Protein AF-A0A2J0MPL1-F1 (afdb_monomer_lite)

Sequence (59 aa):
ECGSKKDRHEHIGKGKINLEAFAKIVSFAQKNNIDLILETEHDEVKEDIALLKELRIKN

Radius of gyration: 12.05 Å; chains: 1; bounding box: 30×21×26 Å

pLDDT: mean 94.03, std 6.52, range [57.0, 98.0]

Foldseek 3Di:
DPPPPDPDAAAACPDPDHVVVLLVVLCVCVVVVHDDDDPHDDPCVVVSVVSSVVSNVVD

Structure (mmCIF, N/CA/C/O backbone):
data_AF-A0A2J0MPL1-F1
#
_entry.id   AF-A0A2J0MPL1-F1
#
loop_
_atom_site.group_PDB
_atom_site.id
_atom_site.type_symbol
_atom_site.label_atom_id
_atom_site.label_alt_id
_atom_site.label_comp_id
_atom_site.label_asym_id
_atom_site.label_entity_id
_atom_site.label_seq_id
_atom_site.pdbx_PDB_ins_code
_atom_site.Cartn_x
_atom_site.Cartn_y
_atom_site.Cartn_z
_atom_site.occupancy
_atom_site.B_iso_or_equiv
_atom_site.auth_seq_id
_atom_site.auth_comp_id
_atom_site.auth_asym_id
_atom_site.auth_atom_id
_atom_site.pdbx_PDB_model_num
ATOM 1 N N . GLU A 1 1 ? 18.475 2.032 -4.144 1.00 80.94 1 GLU A N 1
ATOM 2 C CA . GLU A 1 1 ? 19.158 3.308 -4.399 1.00 80.94 1 GLU A CA 1
ATOM 3 C C . GLU A 1 1 ? 18.211 4.468 -4.128 1.00 80.94 1 GLU A C 1
ATOM 5 O O . GLU A 1 1 ? 17.189 4.594 -4.802 1.00 80.94 1 GLU A O 1
ATOM 10 N N . CYS A 1 2 ? 18.510 5.226 -3.075 1.00 85.69 2 CYS A N 1
ATOM 11 C CA . CYS A 1 2 ? 17.837 6.481 -2.754 1.00 85.69 2 CYS A CA 1
ATOM 12 C C . CYS A 1 2 ? 18.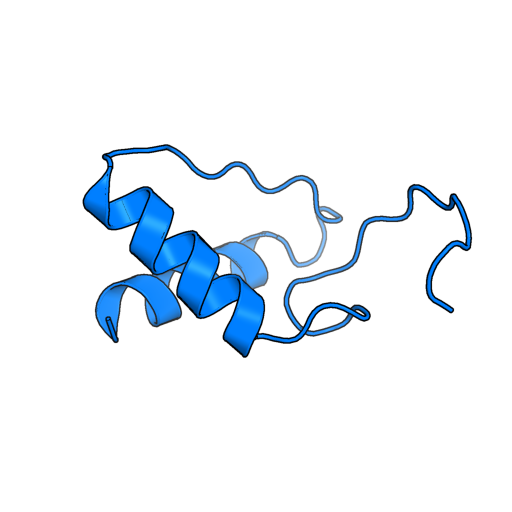325 7.569 -3.727 1.00 85.69 2 CYS A C 1
ATOM 14 O O . CYS A 1 2 ? 19.477 7.527 -4.143 1.00 85.69 2 CYS A O 1
ATOM 16 N N . GLY A 1 3 ? 17.464 8.507 -4.129 1.00 90.38 3 GLY A N 1
ATOM 17 C CA . GLY A 1 3 ? 17.841 9.568 -5.076 1.00 90.38 3 GLY A CA 1
ATOM 18 C C . GLY A 1 3 ? 17.919 9.142 -6.549 1.00 90.38 3 GLY A C 1
ATOM 19 O O . GLY A 1 3 ? 18.376 9.919 -7.379 1.00 90.38 3 GLY A O 1
ATOM 20 N N . SER A 1 4 ? 17.435 7.943 -6.900 1.00 91.94 4 SER A N 1
ATOM 21 C CA . SER A 1 4 ? 17.512 7.415 -8.276 1.00 91.94 4 SER A CA 1
ATOM 22 C C . SER A 1 4 ? 16.639 8.143 -9.312 1.00 91.94 4 SER A C 1
ATOM 24 O O . SER A 1 4 ? 16.813 7.909 -10.504 1.00 91.94 4 SER A O 1
ATOM 26 N N . LYS A 1 5 ? 15.698 9.000 -8.879 1.00 92.12 5 LYS A N 1
ATOM 27 C CA . LYS A 1 5 ? 14.726 9.715 -9.738 1.00 92.12 5 LYS A CA 1
ATOM 28 C C . LYS A 1 5 ? 13.933 8.795 -10.682 1.00 92.12 5 LYS A C 1
ATOM 30 O O . LYS A 1 5 ? 13.503 9.217 -11.751 1.00 92.12 5 LYS A O 1
ATOM 35 N N . LYS A 1 6 ? 13.768 7.526 -10.303 1.00 92.31 6 LYS A N 1
ATOM 36 C CA . LYS A 1 6 ? 12.964 6.556 -11.045 1.00 92.31 6 LYS A CA 1
ATOM 37 C C . LYS A 1 6 ? 11.548 6.561 -10.503 1.00 92.31 6 LYS A C 1
ATOM 39 O O . LYS A 1 6 ? 11.358 6.360 -9.308 1.00 92.31 6 LYS A O 1
ATOM 44 N N . ASP A 1 7 ? 10.602 6.723 -11.412 1.00 92.31 7 ASP A N 1
ATOM 45 C CA . ASP A 1 7 ? 9.181 6.563 -11.146 1.00 92.31 7 ASP A CA 1
ATOM 46 C C . ASP A 1 7 ? 8.770 5.143 -11.549 1.00 92.31 7 ASP A C 1
ATOM 48 O O . ASP A 1 7 ? 8.513 4.843 -12.719 1.00 92.31 7 ASP A O 1
ATOM 52 N N . ARG A 1 8 ? 8.951 4.209 -10.616 1.00 93.81 8 ARG A N 1
ATOM 53 C CA . ARG A 1 8 ? 8.671 2.781 -10.794 1.00 93.81 8 ARG A CA 1
ATOM 54 C C . ARG A 1 8 ? 7.944 2.307 -9.553 1.00 93.81 8 ARG A C 1
ATOM 56 O O . ARG A 1 8 ? 8.564 2.189 -8.494 1.00 93.81 8 ARG A O 1
ATOM 63 N N . HIS A 1 9 ? 6.642 2.114 -9.700 1.00 95.12 9 HIS A N 1
ATOM 64 C CA . HIS A 1 9 ? 5.790 1.591 -8.648 1.00 95.12 9 HIS A CA 1
ATOM 65 C C . HIS A 1 9 ? 6.079 0.101 -8.451 1.00 95.12 9 HIS A C 1
ATOM 67 O O . HIS A 1 9 ? 6.583 -0.570 -9.347 1.00 95.12 9 HIS A O 1
ATOM 73 N N . GLU A 1 10 ? 5.827 -0.389 -7.246 1.00 95.75 10 GLU A N 1
ATOM 74 C CA . GLU A 1 10 ? 6.086 -1.768 -6.845 1.00 95.75 10 GLU A CA 1
ATOM 75 C C . GLU A 1 10 ? 5.034 -2.165 -5.812 1.00 95.75 10 GLU A C 1
ATOM 77 O O . GLU A 1 10 ? 4.559 -1.299 -5.067 1.00 95.75 10 GLU A O 1
ATOM 82 N N . HIS A 1 11 ? 4.699 -3.451 -5.743 1.00 97.56 11 HIS A N 1
ATOM 83 C CA . HIS A 1 11 ? 3.723 -3.952 -4.778 1.00 97.56 11 HIS A CA 1
ATOM 84 C C . HIS A 1 11 ? 4.119 -3.652 -3.331 1.00 97.56 11 HIS A C 1
ATOM 86 O O . HIS A 1 11 ? 5.301 -3.501 -2.972 1.00 97.56 11 HIS A O 1
ATOM 92 N N . ILE A 1 12 ? 3.111 -3.581 -2.467 1.00 97.25 12 ILE A N 1
ATOM 93 C CA . ILE A 1 12 ? 3.264 -3.176 -1.075 1.00 97.25 12 ILE A CA 1
ATOM 94 C C . ILE A 1 12 ? 4.163 -4.181 -0.346 1.00 97.25 12 ILE A C 1
ATOM 96 O O . ILE A 1 12 ? 3.889 -5.373 -0.263 1.00 97.25 12 ILE A O 1
ATOM 100 N N . GLY A 1 13 ? 5.284 -3.691 0.189 1.00 93.69 13 GLY A N 1
ATOM 101 C CA . GLY A 1 13 ? 6.279 -4.514 0.883 1.00 93.69 13 GLY A CA 1
ATOM 102 C C . GLY A 1 13 ? 7.269 -5.261 -0.018 1.00 93.69 13 GLY A C 1
ATOM 103 O O . GLY A 1 13 ? 8.221 -5.831 0.513 1.00 93.69 13 GLY A O 1
ATOM 104 N N . LYS A 1 14 ? 7.112 -5.221 -1.349 1.00 95.06 14 LYS A N 1
ATOM 105 C CA . LYS A 1 14 ? 8.089 -5.780 -2.306 1.00 95.06 14 LYS A CA 1
ATOM 106 C C . LYS A 1 14 ? 9.110 -4.751 -2.797 1.00 95.06 14 LYS A C 1
ATOM 108 O O . LYS A 1 14 ? 10.168 -5.109 -3.312 1.00 95.06 14 LYS A O 1
ATOM 113 N N . GLY A 1 15 ? 8.809 -3.466 -2.612 1.00 93.56 15 GLY A N 1
ATOM 114 C CA . GLY A 1 15 ? 9.692 -2.358 -2.958 1.00 93.56 15 GLY A CA 1
ATOM 115 C C . GLY A 1 15 ? 10.739 -2.020 -1.896 1.00 93.56 15 GLY A C 1
ATOM 116 O O . GLY A 1 15 ? 11.033 -2.764 -0.967 1.00 93.56 15 GLY A O 1
ATOM 117 N N . LYS A 1 16 ? 11.318 -0.824 -2.032 1.00 94.31 16 LYS A N 1
ATOM 118 C CA . LYS A 1 16 ? 12.321 -0.290 -1.088 1.00 94.31 16 LYS A CA 1
ATOM 119 C C . LYS A 1 16 ? 11.699 0.403 0.130 1.00 94.31 16 LYS A C 1
ATOM 121 O O . LYS A 1 16 ? 12.423 0.752 1.058 1.00 94.31 16 LYS A O 1
ATOM 126 N N . ILE A 1 17 ? 10.390 0.646 0.099 1.00 93.50 17 ILE A N 1
ATOM 127 C CA . ILE A 1 17 ? 9.619 1.195 1.216 1.00 93.50 17 ILE A CA 1
ATOM 128 C C . ILE A 1 17 ? 9.091 0.007 2.020 1.00 93.50 17 ILE A C 1
ATOM 130 O O . ILE A 1 17 ? 8.426 -0.870 1.472 1.00 93.50 17 ILE A O 1
ATOM 134 N N . ASN A 1 18 ? 9.418 -0.037 3.310 1.00 92.94 18 ASN A N 1
ATOM 135 C CA . ASN A 1 18 ? 9.035 -1.142 4.181 1.00 92.94 18 ASN A CA 1
ATOM 136 C C . ASN A 1 18 ? 7.565 -1.044 4.638 1.00 92.94 18 ASN A C 1
ATOM 138 O O . ASN A 1 18 ? 6.938 0.015 4.583 1.00 92.94 18 ASN A O 1
ATOM 142 N N . LEU A 1 19 ? 7.023 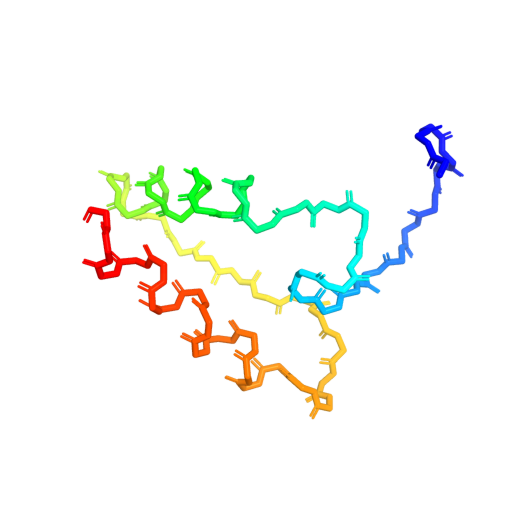-2.157 5.144 1.00 95.88 19 LEU A N 1
ATOM 143 C CA . LEU A 1 19 ? 5.643 -2.214 5.645 1.00 95.88 19 LEU A CA 1
ATOM 144 C C . LEU A 1 19 ? 5.400 -1.316 6.866 1.00 95.88 19 LEU A C 1
ATOM 146 O O . LEU A 1 19 ? 4.288 -0.831 7.054 1.00 95.88 19 LEU A O 1
ATOM 150 N N . GLU A 1 20 ? 6.429 -1.045 7.672 1.00 95.69 20 GLU A N 1
ATOM 151 C CA . GLU A 1 20 ? 6.316 -0.136 8.818 1.00 95.69 20 GLU A CA 1
ATOM 152 C C . GLU A 1 20 ? 5.968 1.296 8.375 1.00 95.69 20 GLU A C 1
ATOM 154 O O . GLU A 1 20 ? 5.151 1.966 9.009 1.00 95.69 20 GLU A O 1
ATOM 159 N N . ALA A 1 21 ? 6.543 1.768 7.264 1.00 96.06 21 ALA A N 1
ATOM 160 C CA . ALA A 1 21 ? 6.198 3.067 6.698 1.00 96.06 21 ALA A CA 1
ATOM 161 C C . ALA A 1 21 ? 4.734 3.105 6.232 1.00 96.06 21 ALA A C 1
ATOM 163 O O . ALA A 1 21 ? 4.019 4.059 6.543 1.00 96.06 21 ALA A O 1
ATOM 164 N N . PHE A 1 22 ? 4.259 2.050 5.562 1.00 97.12 22 PHE A N 1
ATOM 165 C CA . PHE A 1 22 ? 2.855 1.947 5.156 1.00 97.12 22 PHE A CA 1
ATOM 166 C C . PHE A 1 22 ? 1.903 1.921 6.354 1.00 97.12 22 PHE A C 1
ATOM 168 O O . PHE A 1 22 ? 0.886 2.608 6.320 1.00 97.12 22 PHE A O 1
ATOM 175 N N . ALA A 1 23 ? 2.244 1.226 7.443 1.00 96.75 23 ALA A N 1
ATOM 176 C CA . ALA A 1 23 ? 1.435 1.231 8.663 1.00 96.75 23 ALA A CA 1
ATOM 177 C C . ALA A 1 23 ? 1.253 2.653 9.231 1.00 96.75 23 ALA A C 1
ATOM 179 O O . ALA A 1 23 ? 0.140 3.036 9.598 1.00 96.75 23 ALA A O 1
ATOM 180 N N . LYS A 1 24 ? 2.317 3.470 9.232 1.00 97.12 24 LYS A N 1
ATOM 181 C CA . LYS A 1 24 ? 2.261 4.881 9.662 1.00 97.12 24 LYS A CA 1
ATOM 182 C C . LYS A 1 24 ? 1.384 5.731 8.738 1.00 97.12 24 LYS A C 1
ATOM 184 O O . LYS A 1 24 ? 0.585 6.526 9.230 1.00 97.12 24 LYS A O 1
ATOM 189 N N . ILE A 1 25 ? 1.498 5.549 7.419 1.00 97.12 25 ILE A N 1
ATOM 190 C CA . ILE A 1 25 ? 0.676 6.259 6.423 1.00 97.12 25 ILE A CA 1
ATOM 191 C C . ILE A 1 25 ? -0.804 5.890 6.578 1.00 97.12 25 ILE A C 1
ATOM 193 O O . ILE A 1 25 ? -1.650 6.779 6.635 1.00 97.12 25 ILE A O 1
ATOM 197 N N . VAL A 1 26 ? -1.119 4.597 6.700 1.00 97.25 26 VAL A N 1
ATOM 198 C CA . VAL A 1 26 ? -2.492 4.100 6.883 1.00 97.25 26 VAL A CA 1
ATOM 199 C C . VAL A 1 26 ? -3.110 4.657 8.164 1.00 97.25 26 VAL A C 1
ATOM 201 O O . VAL A 1 26 ? -4.225 5.173 8.119 1.00 97.25 26 VAL A O 1
ATOM 204 N N . SER A 1 27 ? -2.382 4.623 9.284 1.00 97.12 27 SER A N 1
ATOM 205 C CA . SER A 1 27 ? -2.842 5.199 10.555 1.00 97.12 27 SER A CA 1
ATOM 206 C C . SER A 1 27 ? -3.109 6.707 10.436 1.00 97.12 27 SER A C 1
ATOM 208 O O . SER A 1 27 ? -4.153 7.199 10.873 1.00 97.12 27 SER A O 1
ATOM 210 N N . PHE A 1 28 ? -2.211 7.448 9.775 1.00 97.62 28 PHE A N 1
ATOM 211 C CA . PHE A 1 28 ? -2.399 8.874 9.515 1.00 97.62 28 PHE A CA 1
ATOM 212 C C . PHE A 1 28 ? -3.640 9.143 8.655 1.00 97.62 28 PHE A C 1
ATOM 214 O O . PHE A 1 28 ? -4.446 10.009 8.998 1.00 97.62 28 PHE A O 1
ATOM 221 N N . ALA A 1 29 ? -3.823 8.396 7.568 1.00 97.56 29 ALA A N 1
ATOM 222 C CA . ALA A 1 29 ? -4.963 8.557 6.676 1.00 97.56 29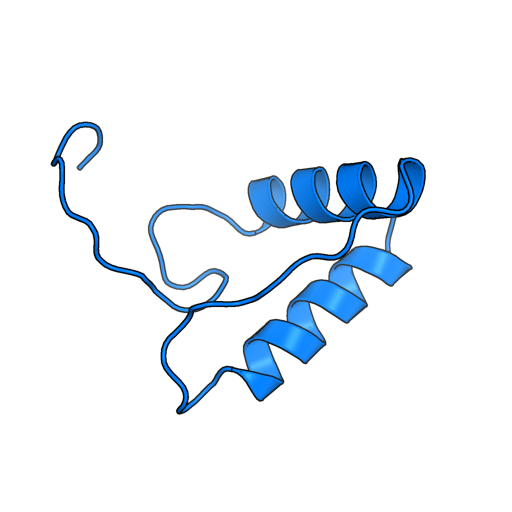 ALA A CA 1
ATOM 223 C C . ALA A 1 29 ? -6.287 8.246 7.3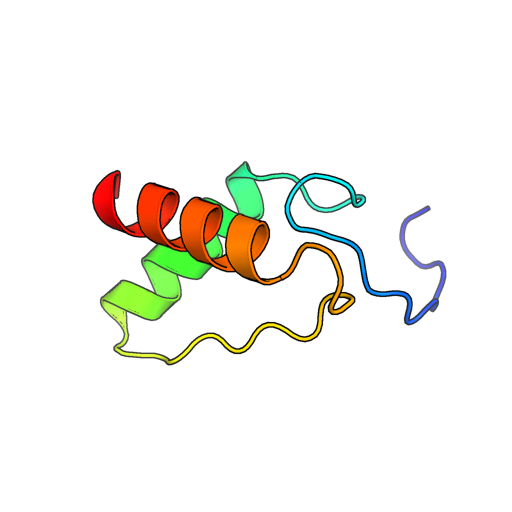90 1.00 97.56 29 ALA A C 1
ATOM 225 O O . ALA A 1 29 ? -7.230 9.031 7.309 1.00 97.56 29 ALA A O 1
ATOM 226 N N . GLN A 1 30 ? -6.329 7.166 8.177 1.00 96.25 30 GLN A N 1
ATOM 227 C CA . GLN A 1 30 ? -7.490 6.786 8.984 1.00 96.25 30 GLN A CA 1
ATOM 228 C C . GLN A 1 30 ? -7.859 7.866 10.005 1.00 96.25 30 GLN A C 1
ATOM 230 O O . GLN A 1 30 ? -9.028 8.234 10.104 1.00 96.25 30 GLN A O 1
ATOM 235 N N . LYS A 1 31 ? -6.875 8.412 10.734 1.00 97.38 31 LYS A N 1
ATOM 236 C CA . LYS A 1 31 ? -7.099 9.479 11.722 1.00 97.38 31 LYS A CA 1
ATOM 237 C C . LYS A 1 31 ? -7.679 10.753 11.099 1.00 97.38 31 LYS A C 1
ATOM 239 O O . LYS A 1 31 ? -8.423 11.467 11.764 1.00 97.38 31 LYS A O 1
ATOM 244 N N . ASN A 1 32 ? -7.325 11.043 9.849 1.00 98.00 32 ASN A N 1
ATOM 245 C CA . ASN A 1 32 ? -7.700 12.278 9.160 1.00 98.00 32 ASN A CA 1
ATOM 246 C C . ASN A 1 32 ? -8.813 12.089 8.114 1.00 98.00 32 ASN A C 1
ATOM 248 O O . ASN A 1 32 ? -9.111 13.031 7.387 1.00 98.00 32 ASN A O 1
ATOM 252 N N . ASN A 1 33 ? -9.426 10.902 8.036 1.00 96.94 33 ASN A N 1
ATOM 253 C CA . ASN A 1 33 ? -10.451 10.565 7.044 1.00 96.94 33 ASN A CA 1
ATOM 254 C C . ASN A 1 33 ? -10.008 10.846 5.590 1.00 96.94 33 ASN A C 1
ATOM 256 O O . ASN A 1 33 ? -10.711 11.503 4.825 1.00 96.94 33 ASN A O 1
ATOM 260 N N . ILE A 1 34 ? -8.809 10.376 5.238 1.00 97.94 34 ILE A N 1
ATOM 261 C CA . ILE A 1 34 ? -8.205 10.523 3.908 1.00 97.94 34 ILE A CA 1
ATOM 262 C C . ILE A 1 34 ? -8.295 9.192 3.162 1.00 97.94 34 ILE A C 1
ATOM 264 O O . ILE A 1 34 ? -7.895 8.151 3.692 1.00 97.94 34 ILE A O 1
ATOM 268 N N . ASP A 1 35 ? -8.764 9.238 1.917 1.00 97.00 35 ASP A N 1
ATOM 269 C CA . ASP A 1 35 ? -8.754 8.083 1.024 1.00 97.00 35 ASP A CA 1
ATOM 270 C C . ASP A 1 35 ? -7.339 7.798 0.505 1.00 97.00 35 ASP A C 1
ATOM 272 O O . ASP A 1 35 ? -6.599 8.702 0.112 1.00 97.00 35 ASP A O 1
ATOM 276 N N . LEU A 1 36 ? -6.968 6.517 0.488 1.00 96.75 36 LEU A N 1
ATOM 277 C CA . LEU A 1 36 ? -5.714 6.038 -0.088 1.00 96.75 36 LEU A CA 1
ATOM 278 C C . LEU A 1 36 ? -6.008 5.325 -1.409 1.00 96.75 36 LEU A C 1
ATOM 280 O O . LEU A 1 36 ? -6.800 4.383 -1.439 1.00 96.75 36 LEU A O 1
ATOM 284 N N . ILE A 1 37 ? -5.348 5.763 -2.481 1.00 96.75 37 ILE A N 1
ATOM 285 C CA . ILE A 1 37 ? -5.457 5.181 -3.822 1.00 96.75 37 ILE A CA 1
ATOM 286 C C . ILE A 1 37 ? -4.176 4.405 -4.122 1.00 96.75 37 ILE A C 1
ATOM 288 O O . ILE A 1 37 ? -3.077 4.921 -3.923 1.00 96.75 37 ILE A O 1
ATOM 292 N N . LEU A 1 38 ? -4.321 3.160 -4.574 1.00 96.69 38 LEU A N 1
ATOM 293 C CA . LEU A 1 38 ? -3.200 2.343 -5.027 1.00 96.69 38 LEU A CA 1
ATOM 294 C C . LEU A 1 38 ? -3.023 2.481 -6.535 1.00 96.69 38 LEU A C 1
ATOM 296 O O . LEU A 1 38 ? -3.969 2.296 -7.295 1.00 96.69 38 LEU A O 1
ATOM 300 N N . GLU A 1 39 ? -1.786 2.752 -6.933 1.00 96.56 39 GLU A N 1
ATOM 301 C CA . GLU A 1 39 ? -1.329 2.813 -8.325 1.00 96.56 39 GLU A CA 1
ATOM 302 C C . GLU A 1 39 ? -0.237 1.758 -8.578 1.00 96.56 39 GLU A C 1
ATOM 304 O O . GLU A 1 39 ? 0.652 1.953 -9.406 1.00 96.56 39 GLU A O 1
ATOM 309 N N . THR A 1 40 ? -0.251 0.666 -7.805 1.00 96.38 40 THR A N 1
ATOM 310 C CA . THR A 1 40 ? 0.597 -0.510 -8.040 1.00 96.38 40 THR A CA 1
ATOM 311 C C . THR A 1 40 ? 0.134 -1.260 -9.292 1.00 96.38 40 THR A C 1
ATOM 313 O O . THR A 1 40 ? -0.961 -1.017 -9.807 1.00 96.38 40 THR A O 1
ATOM 316 N N . GLU A 1 41 ? 0.981 -2.152 -9.811 1.00 93.75 41 GLU A N 1
ATOM 317 C CA . GLU A 1 41 ? 0.620 -2.998 -10.954 1.00 93.75 41 GLU A CA 1
ATOM 318 C C . GLU A 1 41 ? -0.639 -3.836 -10.648 1.00 93.75 41 GLU A C 1
ATOM 320 O O . GLU A 1 41 ? -0.963 -4.141 -9.497 1.00 93.75 41 GLU A O 1
ATOM 325 N N . HIS A 1 42 ? -1.415 -4.160 -11.684 1.00 94.06 42 HIS A N 1
ATOM 326 C CA . HIS A 1 42 ? -2.780 -4.671 -11.506 1.00 94.06 42 HIS A CA 1
ATOM 327 C C . HIS A 1 42 ? -2.862 -6.136 -11.046 1.00 94.06 42 HIS A C 1
ATOM 329 O O . HIS A 1 42 ? -3.886 -6.561 -10.510 1.00 94.06 42 HIS A O 1
ATOM 335 N N . ASP A 1 43 ? -1.820 -6.919 -11.289 1.00 95.69 43 ASP A N 1
ATOM 336 C CA . ASP A 1 43 ? -1.772 -8.366 -11.079 1.00 95.69 43 ASP A CA 1
ATOM 337 C C . ASP A 1 43 ? -1.882 -8.787 -9.609 1.00 95.69 43 ASP A C 1
ATOM 339 O O . ASP A 1 43 ? -2.465 -9.838 -9.342 1.00 95.69 43 ASP A O 1
ATOM 343 N N . GLU A 1 44 ? -1.425 -7.955 -8.669 1.00 95.31 44 GLU A N 1
ATOM 344 C CA . GLU A 1 44 ? -1.538 -8.221 -7.223 1.00 95.31 44 GLU A CA 1
ATOM 345 C C . GLU A 1 44 ? -2.182 -7.076 -6.413 1.00 95.31 44 GLU A C 1
ATOM 347 O O . GLU A 1 44 ? -2.064 -6.984 -5.187 1.00 95.31 44 GLU A O 1
ATOM 352 N N . VAL A 1 45 ? -2.903 -6.168 -7.078 1.00 95.94 45 VAL A N 1
ATOM 353 C CA . VAL A 1 45 ? -3.503 -5.004 -6.402 1.00 95.94 45 VAL A CA 1
ATOM 354 C C . VAL A 1 45 ? -4.532 -5.407 -5.334 1.00 95.94 45 VAL A C 1
ATOM 356 O O . VAL A 1 45 ? -4.765 -4.678 -4.369 1.00 95.94 45 VAL A O 1
ATOM 359 N N . LYS A 1 46 ? -5.178 -6.572 -5.466 1.00 96.81 46 LYS A N 1
ATOM 360 C CA . LYS A 1 46 ? -6.175 -7.041 -4.487 1.00 96.81 46 LYS A CA 1
ATOM 361 C C . LYS A 1 46 ? -5.512 -7.453 -3.178 1.00 96.81 46 LYS A C 1
ATOM 363 O O . LYS A 1 46 ? -6.045 -7.169 -2.104 1.00 96.81 46 LYS A O 1
ATOM 368 N N . GLU A 1 47 ? -4.361 -8.095 -3.280 1.00 97.62 47 GLU A N 1
ATOM 369 C CA . GLU A 1 47 ? -3.499 -8.517 -2.190 1.00 97.62 47 GLU A CA 1
ATOM 370 C C . GLU A 1 47 ? -2.930 -7.285 -1.477 1.00 97.62 47 GLU A C 1
ATOM 372 O O . GLU A 1 47 ? -3.011 -7.200 -0.250 1.00 97.62 47 GLU A O 1
ATOM 377 N N . ASP A 1 48 ? -2.485 -6.279 -2.239 1.00 97.25 48 ASP A N 1
ATOM 378 C CA . ASP A 1 48 ? -2.056 -4.980 -1.708 1.00 97.25 48 ASP A CA 1
ATOM 379 C C . ASP A 1 48 ? -3.176 -4.304 -0.888 1.00 97.25 48 ASP A C 1
ATOM 381 O O . ASP A 1 48 ? -2.958 -3.863 0.247 1.00 97.25 48 ASP A O 1
ATOM 385 N N . ILE A 1 49 ? -4.409 -4.263 -1.418 1.00 97.12 49 ILE A N 1
ATOM 386 C CA . ILE A 1 49 ? -5.579 -3.714 -0.706 1.00 97.12 49 ILE A CA 1
ATOM 387 C C . ILE A 1 49 ? -5.850 -4.491 0.585 1.00 97.12 49 ILE A C 1
ATOM 389 O O . ILE A 1 49 ? -6.131 -3.880 1.622 1.00 97.12 49 ILE A O 1
ATOM 393 N N . ALA A 1 50 ? -5.822 -5.824 0.532 1.00 97.06 50 ALA A N 1
ATOM 394 C CA . ALA A 1 50 ? -6.069 -6.668 1.696 1.00 97.06 50 ALA A CA 1
ATOM 395 C C . ALA A 1 50 ? -5.032 -6.397 2.795 1.00 97.06 50 ALA A C 1
ATOM 397 O O . ALA A 1 50 ? -5.407 -6.132 3.939 1.00 97.06 50 ALA A O 1
ATOM 398 N N . LEU A 1 51 ? -3.751 -6.339 2.427 1.00 96.94 51 LEU A N 1
ATOM 399 C CA . LEU A 1 51 ? -2.655 -6.044 3.341 1.00 96.94 51 LEU A CA 1
ATOM 400 C C . LEU A 1 51 ? -2.804 -4.666 4.003 1.00 96.94 51 LEU A C 1
ATOM 402 O O . LEU A 1 51 ? -2.700 -4.550 5.226 1.00 96.94 51 LEU A O 1
ATOM 406 N N . LEU A 1 52 ? -3.109 -3.613 3.237 1.00 96.75 52 LEU A N 1
ATOM 407 C CA . LEU A 1 52 ? -3.320 -2.279 3.813 1.00 96.75 52 LEU A CA 1
ATOM 408 C C . LEU A 1 52 ? -4.546 -2.222 4.739 1.00 96.75 52 LEU A C 1
ATOM 410 O O . LEU A 1 52 ? -4.522 -1.516 5.751 1.00 96.75 52 LEU A O 1
ATOM 414 N N . LYS A 1 53 ? -5.607 -2.987 4.448 1.00 95.94 53 LYS A N 1
ATOM 415 C CA . LYS A 1 53 ? -6.768 -3.116 5.346 1.00 95.94 53 LYS A CA 1
ATOM 416 C C . LYS A 1 53 ? -6.413 -3.831 6.648 1.00 95.94 53 LYS A C 1
ATOM 418 O O . LYS A 1 53 ? -6.880 -3.407 7.703 1.00 95.94 53 LYS A O 1
ATOM 423 N N . GLU A 1 54 ? -5.570 -4.859 6.609 1.00 96.25 54 GLU A N 1
ATOM 424 C CA . GLU A 1 54 ? -5.073 -5.507 7.828 1.00 96.25 54 GLU A CA 1
ATOM 425 C C . GLU A 1 54 ? -4.264 -4.540 8.699 1.00 96.25 54 GLU A C 1
ATOM 427 O O . GLU A 1 54 ? -4.445 -4.506 9.919 1.00 96.25 54 GLU A O 1
ATOM 432 N N . LEU A 1 55 ? -3.411 -3.712 8.085 1.00 94.94 55 LEU A N 1
ATOM 433 C CA . LEU A 1 55 ? -2.656 -2.671 8.793 1.00 94.94 55 LEU A CA 1
ATOM 434 C C . LEU A 1 55 ? -3.569 -1.604 9.412 1.00 94.94 55 LEU A C 1
ATOM 436 O O . LEU A 1 55 ? -3.238 -1.048 10.454 1.00 94.94 55 LEU A O 1
ATOM 440 N N . ARG A 1 56 ? -4.728 -1.330 8.806 1.00 91.81 56 ARG A N 1
ATOM 441 C CA . ARG A 1 56 ? -5.726 -0.385 9.330 1.00 91.81 56 ARG A CA 1
ATOM 442 C C . ARG A 1 56 ? -6.445 -0.899 10.583 1.00 91.81 56 ARG A C 1
ATOM 444 O O . ARG A 1 56 ? -6.825 -0.102 11.426 1.00 91.81 56 ARG A O 1
ATOM 451 N N . ILE A 1 57 ? -6.659 -2.211 10.704 1.00 84.94 57 ILE A N 1
ATOM 452 C CA . ILE A 1 57 ? -7.352 -2.814 11.862 1.00 84.94 57 ILE A CA 1
ATOM 453 C C . ILE A 1 57 ? -6.423 -2.926 13.076 1.00 84.94 57 ILE A C 1
ATOM 455 O O . ILE A 1 57 ? -6.878 -2.860 14.213 1.00 84.94 57 ILE A O 1
ATOM 459 N N . LYS A 1 58 ? -5.123 -3.129 12.840 1.00 72.19 58 LYS A N 1
ATOM 460 C CA . LYS A 1 58 ? -4.123 -3.328 13.901 1.00 72.19 5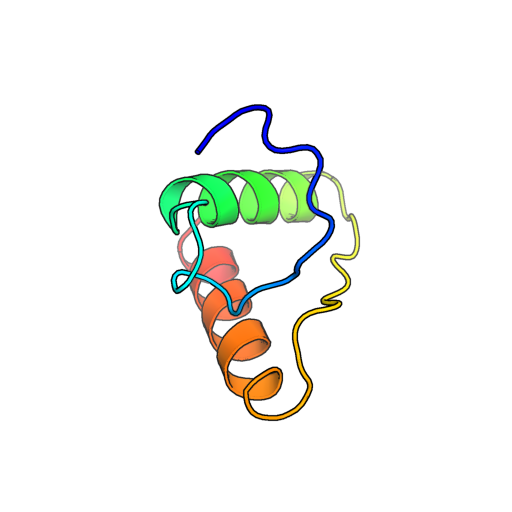8 LYS A CA 1
ATOM 461 C C . LYS A 1 58 ? -3.703 -2.035 14.620 1.00 72.19 58 LYS A C 1
ATOM 463 O O . LYS A 1 58 ? -2.993 -2.143 15.617 1.00 72.19 58 LYS A O 1
ATOM 468 N N . ASN A 1 59 ? -4.100 -0.862 14.118 1.00 57.00 59 ASN A N 1
ATOM 469 C CA . ASN A 1 59 ? -3.730 0.459 14.644 1.00 57.00 59 ASN A CA 1
ATOM 470 C C . ASN A 1 59 ? -4.871 1.141 15.404 1.00 57.00 59 ASN A C 1
ATOM 472 O O . ASN A 1 59 ? -6.041 0.972 14.995 1.00 57.00 59 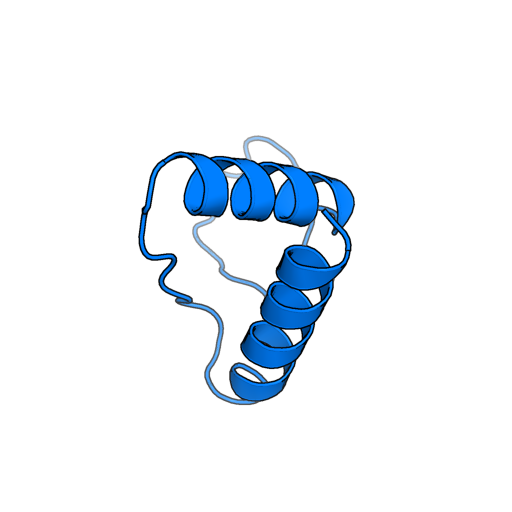ASN A O 1
#

Secondary structure (DSSP, 8-state):
-TT--------TTTSSS-HHHHHHHHHHHHHTT------S-GGGHHHHHHHHHHHHH--